Protein AF-A0A6L2ZTN2-F1 (afdb_monomer_lite)

Radius of gyration: 12.62 Å; chains: 1; bounding box: 29×28×37 Å

Structure (mmCIF, N/CA/C/O backbone):
data_AF-A0A6L2ZTN2-F1
#
_entry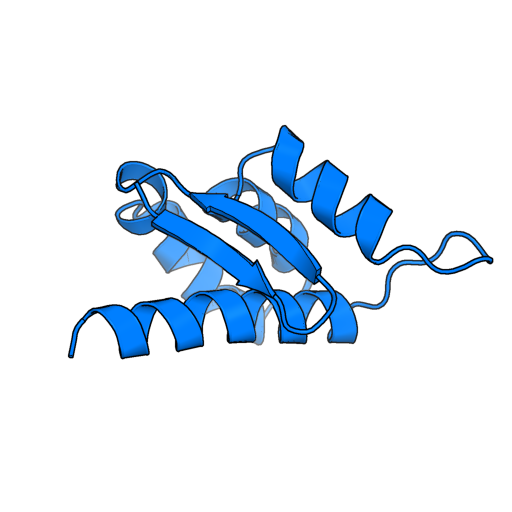.id   AF-A0A6L2ZTN2-F1
#
loop_
_atom_site.group_PDB
_atom_site.id
_atom_site.type_symbol
_atom_site.label_atom_id
_atom_site.label_alt_id
_atom_site.label_comp_id
_atom_site.label_asym_id
_atom_site.label_entity_id
_atom_site.label_seq_id
_atom_site.pdbx_PDB_ins_code
_atom_site.Cartn_x
_atom_site.Cartn_y
_atom_site.Cartn_z
_atom_site.occupancy
_atom_site.B_iso_or_equiv
_atom_site.auth_seq_id
_atom_site.auth_comp_id
_atom_site.auth_asym_id
_atom_site.auth_atom_id
_atom_site.pdbx_PDB_model_num
ATOM 1 N N . MET A 1 1 ? -16.506 -1.135 6.331 1.00 82.44 1 MET A N 1
ATOM 2 C CA . MET A 1 1 ? -15.897 -0.664 5.076 1.00 82.44 1 MET A CA 1
ATOM 3 C C . MET A 1 1 ? -15.325 0.711 5.349 1.00 82.44 1 MET A C 1
ATOM 5 O O . MET A 1 1 ? -16.065 1.591 5.776 1.00 82.44 1 MET A O 1
ATOM 9 N N . LEU A 1 2 ? -14.022 0.889 5.161 1.00 86.88 2 LEU A N 1
ATOM 10 C CA . LEU A 1 2 ? -13.300 2.121 5.456 1.00 86.88 2 LEU A CA 1
ATOM 11 C C . LEU A 1 2 ? -13.308 3.049 4.240 1.00 86.88 2 LEU A C 1
ATOM 13 O O . LEU A 1 2 ? -12.968 2.618 3.145 1.00 86.88 2 LEU A O 1
ATOM 17 N N . LYS A 1 3 ? -13.614 4.333 4.432 1.00 91.56 3 LYS A N 1
ATOM 18 C CA . LYS A 1 3 ? -13.457 5.362 3.395 1.00 91.56 3 LYS A CA 1
ATOM 19 C C . LYS A 1 3 ? -12.595 6.498 3.913 1.00 91.56 3 LYS A C 1
ATOM 21 O O . LYS A 1 3 ? -12.682 6.855 5.085 1.00 91.56 3 LYS A O 1
ATOM 26 N N . GLY A 1 4 ? -11.801 7.097 3.037 1.00 91.44 4 GLY A N 1
ATOM 27 C CA . GLY A 1 4 ? -10.963 8.224 3.415 1.00 91.44 4 GLY A CA 1
ATOM 28 C C . GLY A 1 4 ? -10.420 8.995 2.226 1.00 91.44 4 GLY A C 1
ATOM 29 O O . GLY A 1 4 ? -10.609 8.631 1.066 1.00 91.44 4 GLY A O 1
ATOM 30 N N . THR A 1 5 ? -9.762 10.108 2.532 1.00 93.38 5 THR A N 1
ATOM 31 C CA . THR A 1 5 ? -9.038 10.926 1.554 1.00 93.38 5 THR A CA 1
ATOM 32 C C . THR A 1 5 ? -7.644 11.199 2.093 1.00 93.38 5 THR A C 1
ATOM 34 O O . THR A 1 5 ? -7.512 11.554 3.263 1.00 93.38 5 THR A O 1
ATOM 37 N N . THR A 1 6 ? -6.606 11.011 1.286 1.00 92.69 6 THR A N 1
ATOM 38 C CA . THR A 1 6 ? -5.213 11.286 1.673 1.00 92.69 6 THR A CA 1
ATOM 39 C C . THR A 1 6 ? -4.940 12.795 1.685 1.00 92.69 6 THR A C 1
ATOM 41 O O . THR A 1 6 ? -5.724 13.570 1.133 1.00 92.69 6 THR A O 1
ATOM 44 N N . LYS A 1 7 ? -3.822 13.249 2.259 1.00 89.44 7 LYS A N 1
ATOM 45 C CA . LYS A 1 7 ? -3.408 14.665 2.281 1.00 89.44 7 LYS A CA 1
ATOM 46 C C . LYS A 1 7 ? -3.302 15.246 0.877 1.00 89.44 7 LYS A C 1
ATOM 48 O O . LYS A 1 7 ? -3.616 16.411 0.666 1.00 89.44 7 LYS A O 1
ATOM 53 N N . LYS A 1 8 ? -2.892 14.419 -0.086 1.00 88.81 8 LYS A N 1
ATOM 54 C CA . LYS A 1 8 ? -2.793 14.802 -1.499 1.00 88.81 8 LYS A CA 1
ATOM 55 C C . LYS A 1 8 ? -4.148 14.826 -2.212 1.00 88.81 8 LYS A C 1
ATOM 57 O O . LYS A 1 8 ? -4.206 15.306 -3.333 1.00 88.81 8 LYS A O 1
ATOM 62 N N . GLY A 1 9 ? -5.228 14.346 -1.590 1.00 92.94 9 GLY A N 1
ATOM 63 C CA . GLY A 1 9 ? -6.577 14.349 -2.162 1.00 92.94 9 GLY A CA 1
ATOM 64 C C . GLY A 1 9 ? -7.009 13.025 -2.800 1.00 92.94 9 GLY A C 1
ATOM 65 O O . GLY A 1 9 ? -8.078 12.969 -3.408 1.00 92.94 9 GLY A O 1
ATOM 66 N N . PHE A 1 10 ? -6.225 11.949 -2.664 1.00 94.88 10 PHE A N 1
ATOM 67 C CA . PHE A 1 10 ? -6.618 10.637 -3.181 1.00 94.88 10 PHE A CA 1
ATOM 68 C C . PHE A 1 10 ? -7.729 10.043 -2.317 1.00 94.88 10 PHE A C 1
ATOM 70 O O . PHE A 1 10 ? -7.537 9.830 -1.120 1.00 94.88 10 PHE A O 1
ATOM 77 N N . ARG A 1 11 ? -8.886 9.763 -2.918 1.00 94.38 11 ARG A N 1
ATOM 78 C CA . ARG A 1 11 ? -10.015 9.112 -2.243 1.00 94.38 11 ARG A CA 1
ATOM 79 C C . ARG A 1 11 ? -9.890 7.600 -2.355 1.00 94.38 11 ARG A C 1
ATOM 81 O O . ARG A 1 11 ? -9.626 7.092 -3.442 1.00 94.38 11 ARG A O 1
ATOM 88 N N . TYR A 1 12 ? -10.132 6.902 -1.254 1.00 93.69 1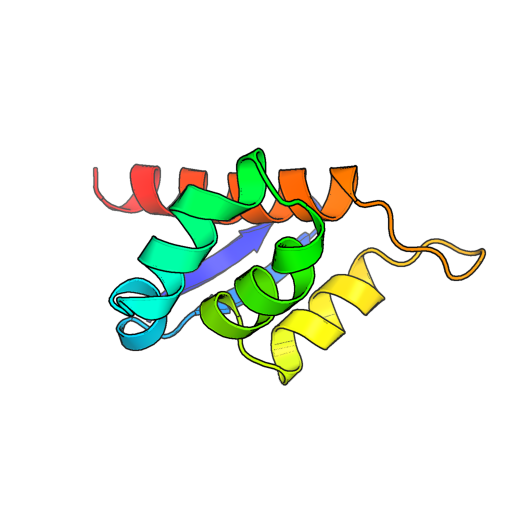2 TYR A N 1
ATOM 89 C CA . TYR A 1 12 ? -10.062 5.448 -1.190 1.00 93.69 12 TYR A CA 1
ATOM 90 C C . TYR A 1 12 ? -11.224 4.858 -0.393 1.00 93.69 12 TYR A C 1
ATOM 92 O O . TYR A 1 12 ? -11.810 5.508 0.477 1.00 93.69 12 TYR A O 1
ATOM 100 N N . GLU A 1 13 ? -11.520 3.601 -0.694 1.00 93.62 13 GLU A N 1
ATOM 101 C CA . GLU A 1 13 ? -12.543 2.784 -0.059 1.00 93.62 13 GLU A CA 1
ATOM 102 C C . GLU A 1 13 ? -12.026 1.350 0.099 1.00 93.62 13 GLU A C 1
ATOM 104 O O . GLU A 1 13 ? -11.818 0.641 -0.880 1.00 93.62 13 GLU A O 1
ATOM 109 N N . ILE A 1 14 ? -11.779 0.910 1.327 1.00 92.12 14 ILE A N 1
ATOM 110 C CA . ILE A 1 14 ? -11.204 -0.402 1.629 1.00 92.12 14 ILE A CA 1
ATOM 111 C C . ILE A 1 14 ? -12.262 -1.249 2.339 1.0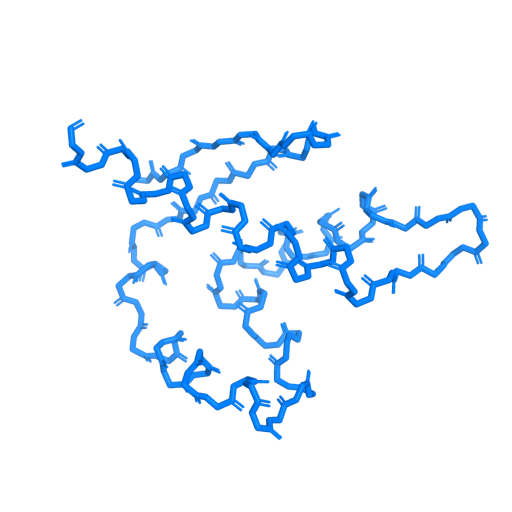0 92.12 14 ILE A C 1
ATOM 113 O O . ILE A 1 14 ? -12.833 -0.841 3.350 1.00 92.12 14 ILE A O 1
ATOM 117 N N . ALA A 1 15 ? -12.543 -2.435 1.803 1.00 91.00 15 ALA A N 1
ATOM 118 C CA . ALA A 1 15 ? -13.438 -3.397 2.442 1.00 91.00 15 ALA A CA 1
ATOM 119 C C . ALA A 1 15 ? -12.806 -3.960 3.726 1.00 91.00 15 ALA A C 1
ATOM 121 O O . ALA A 1 15 ? -11.600 -4.197 3.761 1.00 91.00 15 ALA A O 1
ATOM 122 N N . ASP A 1 16 ? -13.611 -4.221 4.759 1.00 88.88 16 ASP A N 1
ATOM 123 C CA . ASP A 1 16 ? -13.089 -4.712 6.048 1.00 88.88 16 ASP A CA 1
ATOM 124 C C . ASP A 1 16 ? -12.407 -6.079 5.904 1.00 88.88 16 ASP A C 1
ATOM 126 O O . ASP A 1 16 ? -11.382 -6.333 6.527 1.00 88.88 16 ASP A O 1
ATOM 130 N N . GLU A 1 17 ? -12.909 -6.918 4.997 1.00 91.62 17 GLU A N 1
ATOM 131 C CA . GLU A 1 17 ? -12.319 -8.213 4.637 1.00 91.62 17 GLU A CA 1
ATOM 132 C C . GLU A 1 17 ? -10.881 -8.088 4.118 1.00 91.62 17 GLU A C 1
ATOM 134 O O . GLU A 1 17 ? -10.053 -8.950 4.386 1.00 91.62 17 GLU A O 1
ATOM 139 N N . ARG A 1 18 ? -10.550 -6.997 3.412 1.00 90.75 18 ARG A N 1
ATOM 140 C CA . ARG A 1 18 ? -9.183 -6.753 2.920 1.00 90.75 18 ARG A CA 1
ATOM 141 C C . ARG A 1 18 ? -8.232 -6.381 4.046 1.00 90.75 18 ARG A C 1
ATOM 143 O O . ARG A 1 18 ? -7.064 -6.739 3.989 1.00 90.75 18 ARG A O 1
ATOM 150 N N . LEU A 1 19 ? -8.732 -5.670 5.055 1.00 88.44 19 LEU A N 1
ATOM 151 C CA . LEU A 1 19 ? -7.962 -5.311 6.247 1.00 88.44 19 LEU A CA 1
ATOM 152 C C . LEU A 1 19 ? -7.729 -6.524 7.150 1.00 88.44 19 LEU A C 1
ATOM 154 O O . LEU A 1 19 ? -6.697 -6.605 7.804 1.00 88.44 19 LEU A O 1
ATOM 158 N N . ASN A 1 20 ? -8.678 -7.461 7.165 1.00 89.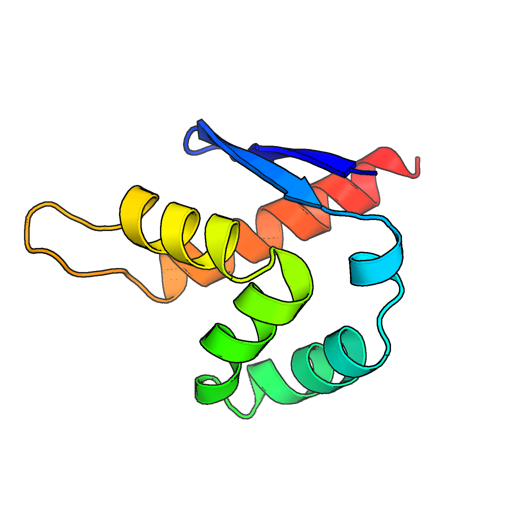69 20 ASN A N 1
ATOM 159 C CA . ASN A 1 20 ? -8.580 -8.733 7.875 1.00 89.69 20 ASN A CA 1
ATOM 160 C C . ASN A 1 20 ? -8.082 -9.875 6.965 1.00 89.69 20 ASN A C 1
ATOM 162 O O . ASN A 1 20 ? -8.496 -11.023 7.120 1.00 89.69 20 ASN A O 1
ATOM 166 N N . ASN A 1 21 ? -7.238 -9.560 5.979 1.00 92.69 21 ASN A N 1
ATOM 167 C CA . ASN A 1 21 ? -6.662 -10.550 5.076 1.00 92.69 21 ASN A CA 1
ATOM 168 C C . ASN A 1 21 ? -5.285 -10.989 5.590 1.00 92.69 21 ASN A C 1
ATOM 170 O O . ASN A 1 21 ? -4.378 -10.169 5.714 1.00 92.69 21 ASN A O 1
ATOM 174 N N . PHE A 1 22 ? -5.110 -12.286 5.841 1.00 93.31 22 PHE A N 1
ATOM 175 C CA . PHE A 1 22 ? -3.833 -12.835 6.297 1.00 93.31 22 PHE A CA 1
ATOM 176 C C . PHE A 1 22 ? -2.709 -12.655 5.265 1.00 93.31 22 PHE A C 1
ATOM 178 O O . PHE A 1 22 ? -1.600 -12.290 5.637 1.00 93.31 22 PHE A O 1
ATOM 185 N N . GLU A 1 23 ? -3.005 -12.763 3.966 1.00 95.12 23 GLU A N 1
ATOM 186 C CA . GLU A 1 23 ? -2.010 -12.518 2.910 1.00 95.12 23 GLU A CA 1
ATOM 187 C C . GLU A 1 23 ? -1.511 -11.064 2.908 1.00 95.12 23 GLU A C 1
ATOM 189 O O . GLU A 1 23 ? -0.382 -10.784 2.508 1.00 95.12 23 GLU A O 1
ATOM 194 N N . LEU A 1 24 ? -2.351 -10.113 3.341 1.00 93.69 24 LEU A N 1
ATOM 195 C CA . LEU A 1 24 ? -1.929 -8.721 3.497 1.00 93.69 24 LEU A CA 1
ATOM 196 C C . LEU A 1 24 ? -0.899 -8.597 4.626 1.00 93.69 24 LEU A C 1
ATOM 198 O O . LEU A 1 24 ? 0.071 -7.860 4.471 1.00 93.69 24 LEU A O 1
ATOM 202 N N . LEU A 1 25 ? -1.100 -9.318 5.734 1.00 91.38 25 LEU A N 1
ATOM 203 C CA . LEU A 1 25 ? -0.182 -9.335 6.874 1.00 91.38 25 LEU A CA 1
ATOM 204 C C . LEU A 1 25 ? 1.178 -9.932 6.492 1.00 91.38 25 LEU A C 1
ATOM 206 O O . LEU A 1 25 ? 2.204 -9.343 6.819 1.00 91.38 25 LEU A O 1
ATOM 210 N N . GLU A 1 26 ? 1.184 -11.059 5.776 1.00 93.94 26 GLU A N 1
ATOM 211 C CA . GLU A 1 26 ? 2.417 -11.698 5.295 1.00 93.94 26 GLU A CA 1
ATOM 212 C C . GLU A 1 26 ? 3.226 -10.739 4.417 1.00 93.94 26 GLU A C 1
ATOM 214 O O . GLU A 1 26 ? 4.404 -10.493 4.662 1.00 93.94 26 GLU A O 1
ATOM 219 N N . VAL A 1 27 ? 2.568 -10.112 3.437 1.00 94.81 27 VAL A N 1
ATOM 220 C CA . VAL A 1 27 ? 3.240 -9.170 2.536 1.00 94.81 27 VAL A CA 1
ATOM 221 C C . VAL A 1 27 ? 3.733 -7.927 3.280 1.00 94.81 27 VAL A C 1
ATOM 223 O O . VAL A 1 27 ? 4.803 -7.423 2.952 1.00 94.81 27 VAL A O 1
ATOM 226 N N . LEU A 1 28 ? 2.992 -7.427 4.274 1.00 89.31 28 LEU A N 1
ATOM 227 C CA . LEU A 1 28 ? 3.435 -6.307 5.111 1.00 89.31 28 LEU A CA 1
ATOM 228 C C . LEU A 1 28 ? 4.697 -6.637 5.913 1.00 89.31 28 LEU A C 1
ATOM 230 O O . LEU A 1 28 ? 5.535 -5.759 6.074 1.00 89.31 28 LEU A O 1
ATOM 234 N N . ALA A 1 29 ? 4.837 -7.869 6.405 1.00 89.81 29 ALA A N 1
ATOM 235 C CA . ALA A 1 29 ? 6.018 -8.282 7.160 1.00 89.81 29 ALA A CA 1
ATOM 236 C C . ALA A 1 29 ? 7.278 -8.373 6.282 1.00 89.81 29 ALA A C 1
ATOM 238 O O . ALA A 1 29 ? 8.382 -8.156 6.768 1.00 89.81 29 ALA A O 1
ATOM 239 N N . GLU A 1 30 ? 7.114 -8.671 4.992 1.00 92.25 30 GLU A N 1
ATOM 240 C CA . GLU A 1 30 ? 8.228 -8.878 4.061 1.00 92.25 30 GLU A CA 1
ATOM 241 C C . GLU A 1 30 ? 8.582 -7.640 3.225 1.00 92.25 30 GLU A C 1
ATOM 243 O O . GLU A 1 30 ? 9.665 -7.580 2.644 1.00 92.25 30 GLU A O 1
ATOM 248 N N . VAL A 1 31 ? 7.686 -6.653 3.109 1.00 88.75 31 VAL A N 1
ATOM 249 C CA . VAL A 1 31 ? 7.867 -5.534 2.164 1.00 88.75 31 VAL A CA 1
ATOM 250 C C . VAL A 1 31 ? 9.075 -4.650 2.494 1.00 88.75 31 VAL A C 1
ATOM 252 O O . VAL A 1 31 ? 9.660 -4.066 1.580 1.00 88.75 31 VAL A O 1
ATOM 255 N N . ASP A 1 32 ? 9.470 -4.588 3.768 1.00 83.56 32 ASP A N 1
ATOM 256 C CA . ASP A 1 32 ? 10.651 -3.843 4.216 1.00 83.56 32 ASP A CA 1
ATOM 257 C C . ASP A 1 32 ? 11.958 -4.509 3.749 1.00 83.56 32 ASP A C 1
ATOM 259 O O . ASP A 1 32 ? 12.912 -3.822 3.384 1.00 83.56 32 ASP A O 1
ATOM 263 N N . GLU A 1 33 ? 11.995 -5.844 3.695 1.00 90.31 33 GLU A N 1
ATOM 264 C CA . GLU A 1 33 ? 13.144 -6.617 3.203 1.00 90.31 33 GLU A CA 1
ATOM 265 C C . GLU A 1 33 ? 13.116 -6.784 1.676 1.00 90.31 33 GLU A C 1
ATOM 267 O O . GLU A 1 33 ? 14.162 -6.861 1.025 1.00 90.31 33 GLU A O 1
ATOM 272 N N . ASN A 1 34 ? 11.918 -6.808 1.085 1.00 90.75 34 ASN A N 1
ATOM 273 C CA . ASN A 1 34 ? 11.706 -6.970 -0.347 1.00 90.75 34 ASN A CA 1
ATOM 274 C C . ASN A 1 34 ? 10.724 -5.922 -0.915 1.00 90.75 34 ASN A C 1
ATOM 276 O O . ASN A 1 34 ? 9.532 -6.202 -1.108 1.00 90.75 34 ASN A O 1
ATOM 280 N N . PRO A 1 35 ? 11.229 -4.741 -1.323 1.00 86.94 35 PRO A N 1
ATOM 281 C CA . PRO A 1 35 ? 10.413 -3.672 -1.901 1.00 86.94 35 PRO A CA 1
ATOM 282 C C . PRO A 1 35 ? 9.655 -4.061 -3.181 1.00 86.94 35 PRO A C 1
ATOM 284 O O . PRO A 1 35 ? 8.690 -3.392 -3.563 1.00 86.94 35 PRO A O 1
ATOM 287 N N . LEU A 1 36 ? 10.041 -5.151 -3.859 1.00 90.62 36 LEU A N 1
ATOM 288 C CA . LEU A 1 36 ? 9.341 -5.646 -5.051 1.00 90.62 36 LEU A CA 1
ATOM 289 C C . LEU A 1 36 ? 7.941 -6.186 -4.734 1.00 90.62 36 LEU A C 1
ATOM 291 O O . LEU A 1 36 ? 7.137 -6.367 -5.650 1.00 90.62 36 LEU A O 1
ATOM 295 N N . LEU A 1 37 ? 7.621 -6.402 -3.455 1.00 93.12 37 LEU A N 1
ATOM 296 C CA . LEU A 1 37 ? 6.294 -6.810 -3.001 1.00 93.12 37 LEU A CA 1
ATOM 297 C C . LEU A 1 37 ? 5.301 -5.642 -2.897 1.00 93.12 37 LEU A C 1
ATOM 299 O O . LEU A 1 37 ? 4.093 -5.874 -2.817 1.00 93.12 37 LEU A O 1
ATOM 303 N N . MET A 1 38 ? 5.760 -4.389 -2.989 1.00 91.19 38 MET A N 1
ATOM 304 C CA . MET A 1 38 ? 4.907 -3.198 -2.878 1.00 91.19 38 MET A CA 1
ATOM 305 C C . MET A 1 38 ? 3.701 -3.189 -3.848 1.00 91.19 38 MET A C 1
ATOM 307 O O . MET A 1 38 ? 2.590 -2.837 -3.439 1.00 91.19 38 MET A O 1
ATOM 311 N N . PRO A 1 39 ? 3.823 -3.618 -5.124 1.00 92.88 39 PRO A N 1
ATOM 312 C CA . PRO A 1 39 ? 2.672 -3.731 -6.021 1.00 92.88 39 PRO A CA 1
ATOM 313 C C . PRO A 1 39 ? 1.642 -4.783 -5.576 1.00 92.88 39 PRO A C 1
ATOM 315 O O . PRO A 1 39 ? 0.438 -4.576 -5.771 1.00 92.88 39 PRO A O 1
ATOM 318 N N . LYS A 1 40 ? 2.094 -5.895 -4.976 1.00 95.00 40 LYS A N 1
ATOM 319 C CA . LYS A 1 40 ? 1.215 -6.931 -4.411 1.00 95.00 40 LYS A CA 1
ATOM 320 C C . LYS A 1 40 ? 0.494 -6.383 -3.181 1.00 95.00 40 LYS A C 1
ATOM 322 O O . LYS A 1 40 ? -0.731 -6.478 -3.124 1.00 95.00 40 LYS A O 1
ATOM 327 N N . LEU A 1 41 ? 1.221 -5.709 -2.285 1.00 94.19 41 LEU A N 1
ATOM 328 C CA . LEU A 1 41 ? 0.668 -5.041 -1.105 1.00 94.19 41 LEU A CA 1
ATOM 329 C C . LEU A 1 41 ? -0.480 -4.093 -1.476 1.00 94.19 41 LEU A C 1
ATOM 331 O O . LEU A 1 41 ? -1.587 -4.201 -0.950 1.00 94.19 41 LEU A O 1
ATOM 335 N N . LEU A 1 42 ? -0.240 -3.206 -2.447 1.00 94.31 42 LEU A N 1
ATOM 336 C CA . LEU A 1 42 ? -1.244 -2.266 -2.950 1.00 94.31 42 LEU A CA 1
ATOM 337 C C . LEU A 1 42 ? -2.510 -2.961 -3.453 1.00 94.31 42 LEU A C 1
ATOM 339 O O . LEU A 1 42 ? -3.620 -2.478 -3.233 1.00 94.31 42 LEU A O 1
ATOM 343 N N . THR A 1 43 ? -2.342 -4.080 -4.152 1.00 95.75 43 THR A N 1
ATOM 344 C CA . THR A 1 43 ? -3.449 -4.832 -4.746 1.00 95.75 43 THR A CA 1
ATOM 345 C C . THR A 1 43 ? -4.266 -5.562 -3.682 1.00 95.75 43 THR A C 1
ATOM 347 O O . THR A 1 43 ? -5.497 -5.557 -3.745 1.00 95.75 43 THR A O 1
ATOM 350 N N . LEU A 1 44 ? -3.613 -6.128 -2.665 1.00 95.38 44 LEU A N 1
ATOM 351 C CA . LEU A 1 44 ? -4.290 -6.746 -1.524 1.00 95.38 44 LEU A CA 1
ATOM 352 C C . LEU A 1 44 ? -5.071 -5.700 -0.714 1.00 95.38 44 LEU A C 1
ATOM 354 O O . LEU A 1 44 ? -6.259 -5.894 -0.447 1.00 95.38 44 LEU A O 1
ATOM 358 N N . LEU A 1 45 ? -4.453 -4.548 -0.437 1.00 94.06 45 LEU A N 1
ATOM 359 C CA . LEU A 1 45 ? -5.049 -3.473 0.358 1.00 94.06 45 LEU A CA 1
ATOM 360 C C . LEU A 1 45 ? -6.213 -2.768 -0.359 1.00 94.06 45 LEU A C 1
ATOM 362 O O . LEU A 1 45 ? -7.302 -2.638 0.194 1.00 94.06 45 LEU A O 1
ATOM 366 N N . LEU A 1 46 ? -6.000 -2.304 -1.593 1.00 94.50 46 LEU A N 1
ATOM 367 C CA . LEU A 1 46 ? -6.941 -1.426 -2.307 1.00 94.50 46 LEU A CA 1
ATOM 368 C C . LEU A 1 46 ? -7.786 -2.164 -3.358 1.00 94.50 46 LEU A C 1
ATOM 370 O O . LEU A 1 46 ? -8.826 -1.665 -3.797 1.00 94.50 46 LEU A O 1
ATOM 374 N N . GLY A 1 47 ? -7.345 -3.344 -3.789 1.00 95.50 47 GLY A N 1
ATOM 375 C CA . GLY A 1 47 ? -7.861 -4.021 -4.978 1.00 95.50 47 GLY A CA 1
ATOM 376 C C . GLY A 1 47 ? -7.288 -3.453 -6.274 1.00 95.50 47 GLY A C 1
ATOM 377 O O . GLY A 1 47 ? -6.816 -2.315 -6.328 1.00 95.50 47 GLY A O 1
ATOM 378 N N . ASP A 1 48 ? -7.379 -4.230 -7.354 1.00 95.50 48 ASP A N 1
ATOM 379 C CA . ASP A 1 48 ? -6.758 -3.903 -8.646 1.00 95.50 48 ASP A CA 1
ATOM 380 C C . ASP A 1 48 ? -7.144 -2.524 -9.181 1.00 95.50 48 ASP A C 1
ATOM 382 O O . ASP A 1 48 ? -6.301 -1.764 -9.668 1.00 95.50 48 ASP A O 1
ATOM 386 N N . ARG A 1 49 ? -8.438 -2.190 -9.104 1.00 95.88 49 ARG A N 1
ATOM 387 C CA . ARG A 1 49 ? -8.969 -0.942 -9.659 1.00 95.88 49 ARG A CA 1
ATOM 388 C C . ARG A 1 49 ? -8.418 0.269 -8.912 1.00 95.88 49 ARG A C 1
ATOM 390 O O . ARG A 1 49 ? -7.900 1.186 -9.543 1.00 95.88 49 ARG A O 1
ATOM 397 N N . GLN A 1 50 ? -8.498 0.278 -7.583 1.00 95.50 50 GLN A N 1
ATOM 398 C CA . GLN A 1 50 ? -8.011 1.413 -6.799 1.00 95.50 50 GLN A CA 1
ATOM 399 C C . GLN A 1 50 ? -6.487 1.481 -6.756 1.00 95.50 50 GLN A C 1
ATOM 401 O O . GLN A 1 50 ? -5.952 2.582 -6.809 1.00 95.50 50 GLN A O 1
ATOM 406 N N . ALA A 1 51 ? -5.780 0.348 -6.754 1.00 96.00 51 ALA A N 1
ATOM 407 C CA . ALA A 1 51 ? -4.323 0.331 -6.864 1.00 96.00 51 ALA A CA 1
ATOM 408 C C . ALA A 1 51 ? -3.849 0.969 -8.183 1.00 96.00 51 ALA A C 1
ATOM 410 O O . ALA A 1 51 ? -2.902 1.757 -8.200 1.00 96.00 51 ALA A O 1
ATOM 411 N N . LYS A 1 52 ? -4.529 0.685 -9.303 1.00 96.12 52 LYS A N 1
ATOM 412 C CA . LYS A 1 52 ? -4.276 1.367 -10.585 1.00 96.12 52 LYS A CA 1
ATOM 413 C C . LYS A 1 52 ? -4.610 2.857 -10.510 1.00 96.12 52 LYS A C 1
ATOM 415 O O . LYS A 1 52 ? -3.796 3.670 -10.944 1.00 96.12 52 LYS A O 1
ATOM 420 N N . ASN A 1 53 ? -5.751 3.219 -9.923 1.00 96.38 53 ASN A N 1
ATOM 421 C CA . ASN A 1 53 ? -6.144 4.621 -9.762 1.00 96.38 53 ASN A CA 1
ATOM 422 C C . ASN A 1 53 ? -5.139 5.408 -8.914 1.00 96.38 53 ASN A C 1
ATOM 424 O O . ASN A 1 53 ? -4.799 6.524 -9.288 1.00 96.38 53 ASN A O 1
ATOM 428 N N . LEU A 1 54 ? -4.621 4.825 -7.829 1.00 95.94 54 LEU A N 1
ATOM 429 C CA . LEU A 1 54 ? -3.595 5.445 -6.992 1.00 95.94 54 LEU A CA 1
ATOM 430 C C . LEU A 1 54 ? -2.313 5.703 -7.786 1.00 95.94 54 LEU A C 1
ATOM 432 O O . LEU A 1 54 ? -1.795 6.816 -7.778 1.00 95.94 54 LEU A O 1
ATOM 436 N N . LYS A 1 55 ? -1.829 4.699 -8.528 1.00 94.88 55 LYS A N 1
ATOM 437 C CA . LYS A 1 55 ? -0.639 4.855 -9.379 1.00 94.88 55 LYS A CA 1
ATOM 438 C C . LYS A 1 55 ? -0.833 5.938 -10.438 1.00 94.88 55 LYS A C 1
ATOM 440 O O . LYS A 1 55 ? 0.093 6.689 -10.705 1.00 94.88 55 LYS A O 1
ATOM 445 N N . ASN A 1 56 ? -2.021 6.038 -11.029 1.00 95.75 56 ASN A N 1
ATOM 446 C CA . ASN A 1 56 ? -2.331 7.096 -11.992 1.00 95.75 56 ASN A CA 1
ATOM 447 C C . ASN A 1 56 ? -2.428 8.472 -11.325 1.00 95.75 56 ASN A C 1
ATOM 449 O O . ASN A 1 56 ? -1.947 9.448 -11.885 1.00 95.75 56 ASN A O 1
ATOM 453 N N . PHE A 1 57 ? -3.006 8.541 -10.127 1.00 95.81 57 PHE A N 1
ATOM 454 C CA . PHE A 1 57 ? -3.131 9.770 -9.351 1.00 95.81 57 PHE A CA 1
ATOM 455 C C . PHE A 1 57 ? -1.770 10.344 -8.933 1.00 95.81 57 PHE A C 1
ATOM 457 O O . PHE A 1 57 ? -1.575 11.555 -8.956 1.00 95.81 57 PHE A O 1
ATOM 464 N N . LEU A 1 58 ? -0.822 9.476 -8.576 1.00 95.06 58 LEU A N 1
ATOM 465 C CA . LEU A 1 58 ? 0.539 9.858 -8.189 1.00 95.06 58 LEU A CA 1
ATOM 466 C C . LEU A 1 58 ? 1.494 10.015 -9.382 1.00 95.06 58 LEU A C 1
ATOM 468 O O . LEU A 1 58 ? 2.654 10.376 -9.195 1.00 95.06 58 LEU A O 1
ATOM 472 N N . ARG A 1 59 ? 1.042 9.729 -10.607 1.00 95.94 59 ARG A N 1
ATOM 473 C CA . ARG A 1 59 ? 1.888 9.807 -11.796 1.00 95.94 59 ARG A CA 1
ATOM 474 C C . ARG A 1 59 ? 2.239 11.262 -12.097 1.00 95.94 59 ARG A C 1
ATOM 476 O O . ARG A 1 59 ? 1.361 12.115 -12.208 1.00 95.94 59 ARG A O 1
ATOM 483 N N . ASN A 1 60 ? 3.529 11.544 -12.241 1.00 93.62 60 ASN A N 1
ATOM 484 C CA . ASN A 1 60 ? 4.011 12.875 -12.585 1.00 93.62 60 ASN A CA 1
ATOM 485 C C . ASN A 1 60 ? 3.787 13.187 -14.082 1.00 93.62 60 ASN A C 1
ATOM 487 O O . ASN A 1 60 ? 3.366 12.333 -14.864 1.00 93.62 60 ASN A O 1
ATOM 491 N N . LYS A 1 61 ? 4.101 14.423 -14.493 1.00 92.81 61 LYS A N 1
ATOM 492 C CA . LYS A 1 61 ? 3.947 14.883 -15.888 1.00 92.81 61 LYS A CA 1
ATOM 493 C C . LYS A 1 61 ? 4.778 14.082 -16.899 1.00 92.81 61 LYS A C 1
ATOM 495 O O . LYS A 1 61 ? 4.414 14.029 -18.066 1.00 92.81 61 LYS A O 1
ATOM 500 N N . GLU A 1 62 ? 5.864 13.464 -16.448 1.00 93.69 62 GLU A N 1
ATOM 501 C CA . GLU A 1 62 ? 6.762 12.637 -17.263 1.00 93.69 62 GLU A CA 1
ATOM 502 C C . GLU A 1 62 ? 6.313 11.169 -17.330 1.00 93.69 62 GLU A C 1
ATOM 504 O O . GLU A 1 62 ? 6.898 10.363 -18.045 1.00 93.69 62 GLU A O 1
ATOM 509 N N . GLY A 1 63 ? 5.249 10.807 -16.610 1.00 93.12 63 GLY A N 1
ATOM 510 C CA . GLY A 1 63 ? 4.679 9.470 -16.633 1.00 93.12 63 GLY A CA 1
ATOM 511 C C . GLY A 1 63 ? 5.240 8.512 -15.580 1.00 93.12 63 GLY A C 1
ATOM 512 O O . GLY A 1 63 ? 4.851 7.343 -15.590 1.00 93.12 63 GLY A O 1
ATOM 513 N N . PHE A 1 64 ? 6.081 8.970 -14.655 1.00 94.31 64 PHE A N 1
ATOM 514 C CA . PHE A 1 64 ? 6.665 8.152 -13.590 1.00 94.31 64 PHE A CA 1
ATOM 515 C C . PHE A 1 64 ? 5.865 8.236 -12.290 1.00 94.31 64 PHE A C 1
ATOM 517 O O . PHE A 1 64 ? 5.218 9.242 -12.000 1.00 94.31 64 PHE A O 1
ATOM 524 N N . VAL A 1 65 ? 5.930 7.171 -11.492 1.00 93.12 65 VAL A N 1
ATOM 525 C CA . VAL A 1 65 ? 5.345 7.114 -10.147 1.00 93.12 65 VAL A CA 1
ATOM 526 C C . VAL A 1 65 ? 6.482 6.881 -9.162 1.00 93.12 65 VAL A C 1
ATOM 528 O O . VAL A 1 65 ? 7.207 5.897 -9.290 1.00 93.12 65 VAL A O 1
ATOM 531 N N . SER A 1 66 ? 6.654 7.793 -8.207 1.00 92.19 66 SER A N 1
ATOM 532 C CA . SER A 1 66 ? 7.686 7.671 -7.173 1.00 92.19 66 SER A CA 1
ATOM 533 C C . SER A 1 66 ? 7.293 6.605 -6.148 1.00 92.19 66 SER A C 1
ATOM 535 O O . SER A 1 66 ? 6.145 6.561 -5.699 1.00 92.19 66 SER A O 1
ATOM 537 N N . VAL A 1 67 ? 8.261 5.762 -5.773 1.00 89.50 67 VAL A N 1
ATOM 538 C CA . VAL A 1 67 ? 8.100 4.762 -4.707 1.00 89.50 67 VAL A CA 1
ATOM 539 C C . VAL A 1 67 ? 7.792 5.455 -3.381 1.00 89.50 67 VAL A C 1
ATOM 541 O O . VAL A 1 67 ? 6.822 5.085 -2.730 1.00 89.50 67 VAL A O 1
ATOM 544 N N . ASP A 1 68 ? 8.519 6.523 -3.047 1.00 90.62 68 ASP A N 1
ATOM 545 C CA . ASP A 1 68 ? 8.314 7.291 -1.811 1.00 90.62 68 ASP A CA 1
ATOM 546 C C . ASP A 1 68 ? 6.882 7.819 -1.705 1.00 90.62 68 ASP A C 1
ATOM 548 O O . ASP A 1 68 ? 6.229 7.684 -0.676 1.00 90.62 68 ASP A O 1
ATOM 552 N N . GLN A 1 69 ? 6.331 8.344 -2.806 1.00 93.25 69 GLN A N 1
ATOM 553 C CA . GLN A 1 69 ? 4.957 8.845 -2.807 1.00 93.25 69 GLN A CA 1
ATOM 554 C C . GLN A 1 69 ? 3.920 7.747 -2.568 1.00 93.25 69 GLN A C 1
ATOM 556 O O . GLN A 1 69 ? 2.874 8.024 -1.971 1.00 93.25 69 GLN A O 1
ATOM 561 N N . ILE A 1 70 ? 4.178 6.530 -3.054 1.00 92.38 70 ILE A N 1
ATOM 562 C CA . ILE A 1 70 ? 3.333 5.371 -2.765 1.00 92.38 70 ILE A CA 1
ATOM 563 C C . ILE A 1 70 ? 3.448 5.019 -1.284 1.00 92.38 70 ILE A C 1
ATOM 565 O O . ILE A 1 70 ? 2.414 4.947 -0.618 1.00 92.38 70 ILE A O 1
ATOM 569 N N . SER A 1 71 ? 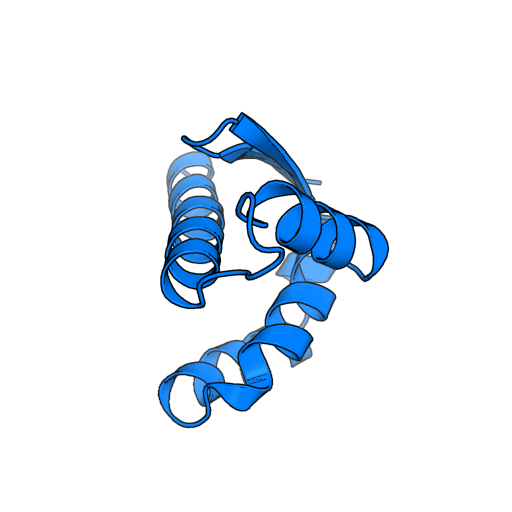4.668 4.854 -0.772 1.00 90.00 71 SER A N 1
ATOM 570 C CA . SER A 1 71 ? 4.930 4.495 0.624 1.00 90.00 71 SER A CA 1
ATOM 571 C C . SER A 1 71 ? 4.299 5.493 1.597 1.00 90.00 71 SER A C 1
ATOM 573 O O . SER A 1 71 ? 3.536 5.084 2.469 1.00 90.00 71 SER A O 1
ATOM 575 N N . ASP A 1 72 ? 4.489 6.797 1.376 1.00 92.44 72 ASP A N 1
ATOM 576 C CA . ASP A 1 72 ? 3.864 7.870 2.160 1.00 92.44 72 ASP A CA 1
ATOM 577 C C . ASP A 1 72 ? 2.337 7.769 2.159 1.00 92.44 72 ASP A C 1
ATOM 579 O O . ASP A 1 72 ? 1.676 7.970 3.179 1.00 92.44 72 ASP A O 1
ATOM 583 N N . THR A 1 73 ? 1.757 7.468 0.994 1.00 93.44 73 THR A N 1
ATOM 584 C CA . THR A 1 73 ? 0.304 7.379 0.851 1.00 93.44 73 THR A CA 1
ATOM 585 C C . THR A 1 73 ? -0.251 6.164 1.589 1.00 93.44 73 THR A C 1
ATOM 587 O O . THR A 1 73 ? -1.279 6.277 2.255 1.00 93.44 73 THR A O 1
ATOM 590 N N . ILE A 1 74 ? 0.420 5.013 1.496 1.00 90.81 74 ILE A N 1
ATOM 59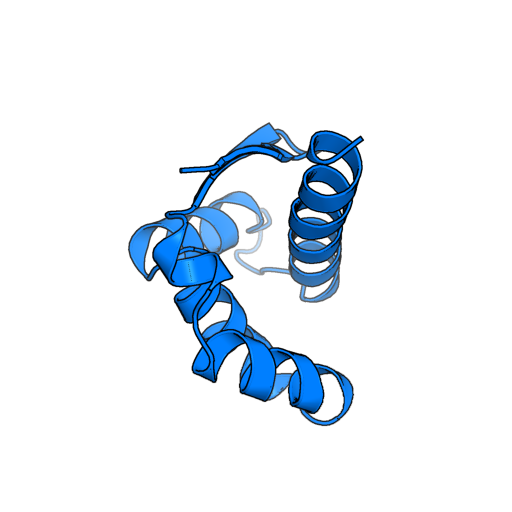1 C CA . ILE A 1 74 ? 0.042 3.800 2.231 1.00 90.81 74 ILE A CA 1
ATOM 592 C C . ILE A 1 74 ? 0.177 4.032 3.740 1.00 90.81 74 ILE A C 1
ATOM 594 O O . ILE A 1 74 ? -0.761 3.740 4.483 1.00 90.81 74 ILE A O 1
ATOM 598 N N . ALA A 1 75 ? 1.294 4.610 4.187 1.00 90.00 75 ALA A N 1
ATOM 599 C CA . ALA A 1 75 ? 1.519 4.944 5.589 1.00 90.00 75 ALA A CA 1
ATOM 600 C C . ALA A 1 75 ? 0.426 5.882 6.126 1.00 90.00 75 ALA A C 1
ATOM 602 O O . ALA A 1 75 ? -0.107 5.657 7.212 1.00 90.00 75 ALA A O 1
ATOM 603 N N . GLU A 1 76 ? 0.015 6.886 5.343 1.00 92.31 76 GLU A N 1
ATOM 604 C CA . GLU A 1 76 ? -1.087 7.774 5.717 1.00 92.31 76 GLU A CA 1
ATOM 605 C C . GLU A 1 76 ? -2.428 7.032 5.832 1.00 92.31 76 GLU A C 1
ATOM 607 O O . GLU A 1 76 ? -3.211 7.317 6.742 1.00 92.31 76 GLU A O 1
ATOM 612 N N . ILE A 1 77 ? -2.714 6.090 4.925 1.00 89.94 77 ILE A N 1
ATOM 613 C CA . ILE A 1 77 ? -3.929 5.268 4.998 1.00 89.94 77 ILE A CA 1
ATOM 614 C C . ILE A 1 77 ? -3.947 4.499 6.323 1.00 89.94 77 ILE A C 1
ATOM 616 O O . ILE A 1 77 ? -4.941 4.591 7.043 1.00 89.94 77 ILE A O 1
ATOM 620 N N . PHE A 1 78 ? -2.854 3.819 6.684 1.00 86.19 78 PHE A N 1
ATOM 621 C CA . PHE A 1 78 ? -2.764 3.057 7.933 1.00 86.19 78 PHE A CA 1
ATOM 622 C C . PHE A 1 78 ? -2.802 3.938 9.193 1.00 86.19 78 PHE A C 1
ATOM 624 O O . PHE A 1 78 ? -3.527 3.611 10.134 1.00 86.19 78 PHE A O 1
ATOM 631 N N . ASP A 1 79 ? -2.107 5.081 9.216 1.00 86.19 79 ASP A N 1
ATOM 632 C CA . ASP A 1 79 ? -2.152 6.028 10.345 1.00 86.19 79 ASP A CA 1
ATOM 633 C C . ASP A 1 79 ? -3.578 6.560 10.574 1.00 86.19 79 ASP A C 1
ATOM 635 O O . ASP A 1 79 ? -4.071 6.619 11.704 1.00 86.19 79 ASP A O 1
ATOM 639 N N . LYS A 1 80 ? -4.306 6.867 9.492 1.00 80.12 80 LYS A N 1
ATOM 640 C CA . LYS A 1 80 ? -5.718 7.257 9.597 1.00 80.12 80 LYS A CA 1
ATOM 641 C C . LYS A 1 80 ? -6.592 6.142 10.154 1.00 80.12 80 LYS A C 1
ATOM 643 O O . LYS A 1 80 ? -7.544 6.450 10.860 1.00 80.12 80 LYS A O 1
ATOM 648 N N . GLN A 1 81 ? -6.279 4.872 9.904 1.00 70.94 81 GLN A N 1
ATOM 649 C CA . GLN A 1 81 ? -7.019 3.773 10.527 1.00 70.94 81 GLN A CA 1
ATOM 650 C C . GLN A 1 81 ? -6.788 3.676 12.031 1.00 70.94 81 GLN A C 1
ATOM 652 O O . GLN A 1 81 ? -7.747 3.457 12.769 1.00 70.94 81 GLN A O 1
ATOM 657 N N . GLN A 1 82 ? -5.545 3.844 12.493 1.00 64.50 82 GLN A N 1
ATOM 658 C CA . GLN A 1 82 ? -5.238 3.806 13.926 1.00 64.50 82 GLN A CA 1
ATOM 659 C C . GLN A 1 82 ? -5.981 4.915 14.677 1.00 64.50 82 GLN A C 1
ATOM 661 O O . GLN A 1 82 ? -6.548 4.671 15.737 1.00 64.50 82 GLN A O 1
ATOM 666 N N . LYS A 1 83 ? -6.065 6.110 14.080 1.00 60.56 83 LYS A N 1
ATOM 667 C CA . LYS A 1 83 ? -6.772 7.259 14.663 1.00 60.56 83 LYS A CA 1
ATOM 668 C C . LYS A 1 83 ? -8.295 7.120 14.695 1.00 60.56 83 LYS A C 1
ATOM 670 O O . LYS A 1 83 ? -8.919 7.773 15.515 1.00 60.56 83 LYS A O 1
ATOM 675 N N . VAL A 1 84 ? -8.894 6.294 13.835 1.00 54.91 84 VAL A N 1
ATOM 676 C CA . VAL A 1 84 ? -10.356 6.066 13.806 1.00 54.91 84 VAL A CA 1
ATOM 677 C C . VAL A 1 84 ? -10.802 5.041 14.863 1.00 54.91 84 VAL A C 1
ATOM 679 O O . VAL A 1 84 ? -11.990 4.943 15.151 1.00 54.91 84 VAL A O 1
ATOM 682 N N . LYS A 1 85 ? -9.872 4.282 15.462 1.00 49.22 85 LYS A N 1
ATOM 683 C CA . LYS A 1 85 ? -10.176 3.321 16.537 1.00 49.22 85 LYS A CA 1
ATOM 684 C C . LYS A 1 85 ? -10.191 3.930 17.953 1.00 49.22 85 LYS A C 1
ATOM 686 O O . LYS A 1 85 ? -10.526 3.194 18.877 1.00 49.22 85 LYS A O 1
ATOM 691 N N . ASN A 1 86 ? -9.854 5.216 18.115 1.00 36.00 86 ASN A N 1
ATOM 692 C CA . ASN A 1 86 ? -9.805 5.922 19.406 1.00 36.00 86 ASN A CA 1
ATOM 693 C C . ASN A 1 86 ? -10.941 6.933 19.565 1.00 36.00 86 ASN A C 1
ATOM 695 O O . ASN A 1 86 ? -11.249 7.627 18.571 1.00 36.00 86 ASN A O 1
#

Secondary structure (DSSP, 8-state):
-EEEE-TT--EEEE-HHHHT-HHHHHHHHHTTT-GGGHHHHHHHHHHHHHHHHHHHHT--TTS---HHHHHHHHHHHHHHHHHHT-

Sequence (86 aa):
MLKGTTKKGFRYEIADERLNNFELLEVLAEVDENPLLMPKLLTLLLGDRQAKNLKNFLRNKEGFVSVDQISDTIAEIFDKQQKVKN

pLDDT: mean 89.61, std 10.15, range [36.0, 96.38]

Organism: NCBI:txid1363

Foldseek 3Di:
DDWDAFPLGQTADWDVVLVVDVVLVVLVVCCVVPVVSLLVNLCSGGNPVSSVVQQVSQQDPVRDHDSVSSVVRVVRVVVVVVVVVD